Protein AF-A0A354UBB1-F1 (afdb_monomer_lite)

Radius of gyration: 15.91 Å; chains: 1; bounding box: 36×26×42 Å

Secondary structure (DSSP, 8-state):
-HHHHHHTT-----HHHHHHHHHHHHHHHHHGGGEEEE-TTSSTT-TT-EEEEEEE-HHHHHHHHHHHHHHHHHTT-GGGGG--

Sequence (84 aa):
MRRTAEETDVPLIDLNAMTTDWLNRIGAEVSAEYFMHVSPGVYPDWKEGAADDTHFREKGARLIAGMIAEDAKRRRLPLAECFR

Structure (mmCIF, N/CA/C/O backbone):
data_AF-A0A354UBB1-F1
#
_entry.id   AF-A0A354UBB1-F1
#
loop_
_atom_site.group_PDB
_atom_site.id
_atom_site.type_symbol
_atom_site.label_atom_id
_atom_site.label_alt_id
_atom_site.label_comp_id
_atom_site.label_asym_id
_atom_site.label_entity_id
_atom_site.label_seq_id
_atom_site.pdbx_PDB_ins_code
_atom_site.Cartn_x
_atom_site.Cartn_y
_atom_site.Cartn_z
_atom_site.occupancy
_atom_site.B_iso_or_equiv
_atom_site.auth_seq_id
_atom_site.auth_comp_id
_atom_site.auth_asym_id
_atom_site.auth_atom_id
_atom_site.pdbx_PDB_model_num
ATOM 1 N N . MET A 1 1 ? 2.051 -4.188 14.727 1.00 92.75 1 MET A N 1
ATOM 2 C CA . MET A 1 1 ? 0.811 -3.507 14.292 1.00 92.75 1 MET A CA 1
ATOM 3 C C . MET A 1 1 ? -0.441 -4.206 14.801 1.00 92.75 1 MET A C 1
ATOM 5 O O . MET A 1 1 ? -1.069 -3.620 15.663 1.00 92.75 1 MET A O 1
ATOM 9 N N . ARG A 1 2 ? -0.771 -5.445 14.386 1.00 97.75 2 ARG A N 1
ATOM 10 C CA . ARG A 1 2 ? -1.959 -6.183 14.892 1.00 97.75 2 ARG A CA 1
ATOM 11 C C . ARG A 1 2 ? -2.085 -6.202 16.417 1.00 97.75 2 ARG A C 1
ATOM 13 O O . ARG A 1 2 ? -3.052 -5.678 16.943 1.00 97.75 2 ARG A O 1
ATOM 20 N N . ARG A 1 3 ? -1.058 -6.717 17.100 1.00 98.31 3 ARG A N 1
ATOM 21 C CA . ARG A 1 3 ? -1.014 -6.782 18.567 1.00 98.31 3 ARG A CA 1
ATOM 22 C C . ARG A 1 3 ? -1.219 -5.415 19.227 1.00 98.31 3 ARG A C 1
ATOM 24 O O . ARG A 1 3 ? -2.031 -5.293 20.123 1.00 98.31 3 ARG A O 1
ATOM 31 N N . THR A 1 4 ? -0.516 -4.387 18.757 1.00 98.31 4 THR A N 1
ATOM 32 C CA . THR A 1 4 ? -0.653 -3.024 19.290 1.00 98.31 4 THR A CA 1
ATOM 33 C C . THR A 1 4 ? -2.071 -2.491 19.119 1.00 98.31 4 THR A C 1
ATOM 35 O O . THR A 1 4 ? -2.606 -1.921 20.054 1.00 98.31 4 THR A O 1
ATOM 38 N N . ALA A 1 5 ? -2.686 -2.697 17.950 1.00 98.00 5 ALA A N 1
ATOM 39 C CA . ALA A 1 5 ? -4.044 -2.231 17.691 1.00 98.00 5 ALA A CA 1
ATOM 40 C C . ALA A 1 5 ? -5.076 -2.890 18.619 1.00 98.00 5 ALA A C 1
ATOM 42 O O . ALA A 1 5 ? -5.986 -2.218 19.092 1.00 98.00 5 ALA A O 1
ATOM 43 N N . GLU A 1 6 ? -4.893 -4.182 18.902 1.00 98.06 6 GLU A N 1
ATOM 44 C CA . GLU A 1 6 ? -5.685 -4.929 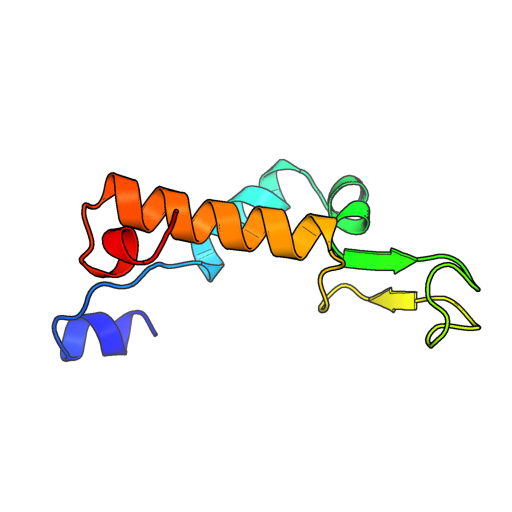19.881 1.00 98.06 6 GLU A CA 1
ATOM 45 C C . GLU A 1 6 ? -5.448 -4.420 21.312 1.00 98.06 6 GLU A C 1
ATOM 47 O O . GLU A 1 6 ? -6.401 -4.102 22.014 1.00 98.06 6 GLU A O 1
ATOM 52 N N . GLU A 1 7 ? -4.185 -4.270 21.727 1.00 98.62 7 GLU A N 1
ATOM 53 C CA . GLU A 1 7 ? -3.813 -3.785 23.066 1.00 98.62 7 GLU A CA 1
ATOM 54 C C . GLU A 1 7 ? -4.300 -2.353 23.346 1.00 98.62 7 GLU A C 1
ATOM 56 O O . GLU A 1 7 ? -4.549 -2.014 24.502 1.00 98.62 7 GLU A O 1
ATOM 61 N N . THR A 1 8 ? -4.432 -1.508 22.318 1.00 98.38 8 THR A N 1
ATOM 62 C CA . THR A 1 8 ? -4.872 -0.110 22.464 1.00 98.38 8 THR A CA 1
ATOM 63 C C . THR A 1 8 ? -6.321 0.138 22.041 1.00 98.38 8 THR A C 1
ATOM 65 O O . THR A 1 8 ? -6.724 1.296 22.012 1.00 98.38 8 THR A O 1
ATOM 68 N N . ASP A 1 9 ? -7.080 -0.902 21.684 1.00 97.31 9 ASP A N 1
ATOM 69 C CA . ASP A 1 9 ? -8.467 -0.812 21.193 1.00 97.31 9 ASP A CA 1
ATOM 70 C C . ASP A 1 9 ? -8.659 0.237 20.076 1.00 97.31 9 ASP A C 1
ATOM 72 O O . ASP A 1 9 ? -9.547 1.090 20.111 1.00 97.31 9 ASP A O 1
ATOM 76 N N . VAL A 1 10 ? -7.778 0.207 19.068 1.00 97.25 10 VAL A N 1
ATOM 77 C CA . VAL A 1 10 ? -7.876 1.094 17.896 1.00 97.25 10 VAL A CA 1
ATOM 78 C C . VAL A 1 10 ? -8.129 0.301 16.614 1.00 97.25 10 VAL A C 1
ATOM 80 O O . VAL A 1 10 ? -7.587 -0.794 16.435 1.00 97.25 10 VAL A O 1
ATOM 83 N N . PRO A 1 11 ? -8.900 0.845 15.654 1.00 96.56 11 PRO A N 1
ATOM 84 C CA . PRO A 1 11 ? -9.093 0.185 14.370 1.00 96.56 11 PRO A CA 1
ATOM 85 C C . PRO A 1 11 ? -7.776 0.010 13.599 1.00 96.56 11 PRO A C 1
ATOM 87 O O . PRO A 1 11 ? -7.054 0.974 13.353 1.00 96.56 11 PRO A O 1
ATOM 90 N N . LEU A 1 12 ? -7.501 -1.211 13.131 1.00 97.31 12 LEU A N 1
ATOM 91 C CA . LEU A 1 12 ? -6.404 -1.502 12.202 1.00 97.31 12 LEU A CA 1
ATOM 92 C C . LEU A 1 12 ? -6.930 -1.679 10.777 1.00 97.31 12 LEU A C 1
ATOM 94 O O . LEU A 1 12 ? -7.739 -2.576 10.547 1.00 97.31 12 LEU A O 1
ATOM 98 N N . ILE A 1 13 ? -6.436 -0.893 9.819 1.00 97.50 13 ILE A N 1
ATOM 99 C CA . ILE A 1 13 ? -6.489 -1.230 8.387 1.00 97.50 13 ILE A CA 1
ATOM 100 C C . ILE A 1 13 ? -5.259 -2.091 8.094 1.00 97.50 13 ILE A C 1
ATOM 102 O O . ILE A 1 13 ? -4.132 -1.595 8.095 1.00 97.50 13 ILE A O 1
ATOM 106 N N . ASP A 1 14 ? -5.460 -3.394 7.901 1.00 97.69 14 ASP A N 1
ATOM 107 C CA . ASP A 1 14 ? -4.360 -4.342 7.721 1.00 97.69 14 ASP A CA 1
ATOM 108 C C . ASP A 1 14 ? -3.893 -4.391 6.265 1.00 97.69 14 ASP A C 1
ATOM 110 O O . ASP A 1 14 ? -4.115 -5.351 5.525 1.00 97.69 14 ASP A O 1
ATOM 114 N N . LEU A 1 15 ? -3.248 -3.302 5.855 1.00 97.44 15 LEU A N 1
ATOM 115 C CA . LEU A 1 15 ? -2.819 -3.121 4.479 1.00 97.44 15 LEU A CA 1
ATOM 116 C C . LEU A 1 15 ? -1.838 -4.208 4.030 1.00 97.44 15 LEU A C 1
ATOM 118 O O . LEU A 1 15 ? -1.873 -4.592 2.872 1.00 97.44 15 LEU A O 1
ATOM 122 N N . ASN A 1 16 ? -1.007 -4.738 4.933 1.00 97.44 16 ASN A N 1
ATOM 123 C CA . ASN A 1 16 ? -0.072 -5.810 4.598 1.00 97.44 16 ASN A CA 1
ATOM 124 C C . ASN A 1 16 ? -0.802 -7.093 4.175 1.00 97.44 16 ASN A C 1
ATOM 126 O O . ASN A 1 16 ? -0.430 -7.688 3.166 1.00 97.44 16 ASN A O 1
ATOM 130 N N . ALA A 1 17 ? -1.852 -7.494 4.897 1.00 98.12 17 ALA A N 1
ATOM 131 C CA . ALA A 1 17 ? -2.662 -8.644 4.499 1.00 98.12 17 ALA A CA 1
ATOM 132 C C . ALA A 1 17 ? -3.367 -8.395 3.159 1.00 98.12 17 ALA A C 1
ATOM 134 O O . ALA A 1 17 ? -3.252 -9.199 2.237 1.00 98.12 17 ALA A O 1
ATOM 135 N N . MET A 1 18 ? -4.029 -7.239 3.029 1.00 98.06 18 MET A N 1
ATOM 136 C CA . MET A 1 18 ? -4.779 -6.877 1.823 1.00 98.06 18 MET A CA 1
ATOM 137 C C . MET A 1 18 ? -3.896 -6.857 0.569 1.00 98.06 18 MET A C 1
ATOM 139 O O . MET A 1 18 ? -4.289 -7.374 -0.478 1.00 98.06 18 MET A O 1
ATOM 143 N N . THR A 1 19 ? -2.700 -6.270 0.660 1.00 97.69 19 THR A N 1
ATOM 144 C CA . THR A 1 19 ? -1.779 -6.203 -0.477 1.00 97.69 19 THR A CA 1
ATOM 145 C C . THR A 1 19 ? -1.119 -7.539 -0.757 1.00 97.69 19 THR A C 1
ATOM 147 O O . THR A 1 19 ? -0.934 -7.856 -1.925 1.00 97.69 19 THR A O 1
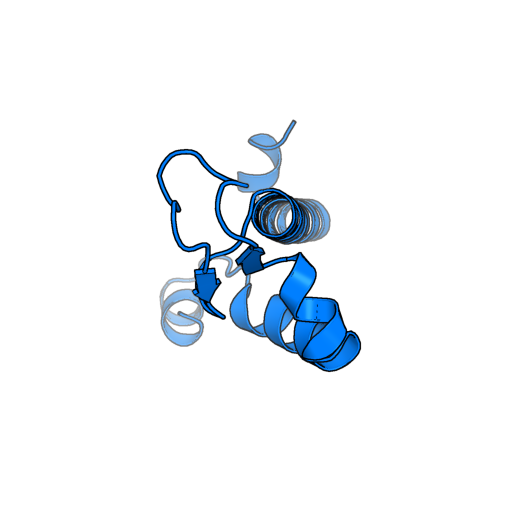ATOM 150 N N . THR A 1 20 ? -0.822 -8.347 0.263 1.00 98.06 20 THR A N 1
ATOM 151 C CA . THR A 1 20 ? -0.291 -9.706 0.071 1.00 98.06 20 THR A CA 1
ATOM 152 C C . THR A 1 20 ? -1.280 -10.575 -0.700 1.00 98.06 20 THR A C 1
ATOM 154 O O . THR A 1 20 ? -0.899 -11.205 -1.684 1.00 98.06 20 THR A O 1
ATOM 157 N N . ASP A 1 21 ? -2.560 -10.558 -0.321 1.00 98.44 21 ASP A N 1
ATOM 158 C CA . ASP A 1 21 ? -3.606 -11.304 -1.028 1.00 98.44 21 ASP A CA 1
ATOM 159 C C . ASP A 1 21 ? -3.756 -10.830 -2.479 1.00 98.44 21 ASP A C 1
ATOM 161 O O . ASP A 1 21 ? -3.845 -11.638 -3.407 1.00 98.44 21 ASP A O 1
ATOM 165 N N . TRP A 1 22 ? -3.739 -9.511 -2.696 1.00 98.25 22 TRP A N 1
ATOM 166 C CA . TRP A 1 22 ? -3.791 -8.934 -4.036 1.00 98.25 22 TRP A CA 1
ATOM 167 C C . TRP A 1 22 ? -2.576 -9.325 -4.890 1.00 98.25 22 TRP A C 1
ATOM 169 O O . TRP A 1 22 ? -2.770 -9.786 -6.015 1.00 98.25 22 TRP A O 1
ATOM 179 N N . LEU A 1 23 ? -1.355 -9.193 -4.360 1.00 98.06 23 LEU A N 1
ATOM 180 C CA . LEU A 1 23 ? -0.107 -9.550 -5.044 1.00 98.06 23 LEU A CA 1
ATOM 181 C C . LEU A 1 23 ? -0.069 -11.037 -5.396 1.00 98.06 23 LEU A C 1
ATOM 183 O O . LEU A 1 23 ? 0.216 -11.384 -6.540 1.00 98.06 23 LEU A O 1
ATOM 187 N N . ASN A 1 24 ? -0.438 -11.910 -4.454 1.00 98.31 24 ASN A N 1
ATOM 188 C CA . ASN A 1 24 ? -0.529 -13.352 -4.690 1.00 98.31 24 ASN A CA 1
ATOM 189 C C . ASN A 1 24 ? -1.530 -13.686 -5.801 1.00 98.31 24 ASN A C 1
ATOM 191 O O . ASN A 1 24 ? -1.292 -14.593 -6.595 1.00 98.31 24 ASN A O 1
ATOM 195 N N . ARG A 1 25 ? -2.643 -12.946 -5.878 1.00 98.38 25 ARG A N 1
ATOM 196 C CA . ARG A 1 25 ? -3.666 -13.153 -6.907 1.00 98.38 25 ARG A CA 1
ATOM 197 C C . ARG A 1 25 ? -3.197 -12.743 -8.302 1.00 98.38 25 ARG A C 1
ATOM 199 O O . ARG A 1 25 ? -3.569 -13.409 -9.264 1.00 98.38 25 ARG A O 1
ATOM 206 N N . ILE A 1 26 ? -2.461 -11.637 -8.430 1.00 97.94 26 ILE A N 1
ATOM 207 C CA . ILE A 1 26 ? -2.037 -11.120 -9.745 1.00 97.94 26 ILE A CA 1
ATOM 208 C C . ILE A 1 26 ? -0.698 -11.699 -10.220 1.00 97.94 26 ILE A C 1
ATOM 210 O O . ILE A 1 26 ? -0.453 -11.742 -11.421 1.00 97.94 26 ILE A O 1
ATOM 214 N N . GLY A 1 27 ? 0.145 -12.171 -9.299 1.00 98.06 27 GLY A N 1
ATOM 215 C CA . GLY A 1 27 ? 1.459 -12.735 -9.597 1.00 98.06 27 GLY A CA 1
ATOM 216 C C . GLY A 1 27 ? 2.540 -11.685 -9.879 1.00 98.06 27 GLY A C 1
ATOM 217 O O . GLY A 1 27 ? 2.260 -10.517 -10.156 1.00 98.06 27 GLY A O 1
ATOM 218 N N . ALA A 1 28 ? 3.802 -12.124 -9.812 1.00 95.75 28 ALA A N 1
ATOM 219 C CA . ALA A 1 28 ? 4.977 -11.254 -9.886 1.00 95.75 28 ALA A CA 1
ATOM 220 C C . ALA A 1 28 ? 5.052 -10.452 -11.198 1.00 95.75 28 ALA A C 1
ATOM 222 O O . ALA A 1 28 ? 5.228 -9.236 -11.166 1.00 95.75 28 ALA A O 1
ATOM 223 N N . GLU A 1 29 ? 4.844 -11.114 -12.339 1.00 96.19 29 GLU A N 1
ATOM 224 C CA . GLU A 1 29 ? 4.949 -10.490 -13.664 1.00 96.19 29 GLU A CA 1
ATOM 225 C C . GLU A 1 29 ? 3.956 -9.335 -13.842 1.00 96.19 29 GLU A C 1
ATOM 227 O O . GLU A 1 29 ? 4.347 -8.232 -14.218 1.00 96.19 29 GLU A O 1
ATOM 232 N N . VAL A 1 30 ? 2.684 -9.551 -13.491 1.00 97.69 30 VAL A N 1
ATOM 233 C CA . VAL A 1 30 ? 1.668 -8.492 -13.547 1.00 97.69 30 VAL A CA 1
ATOM 234 C C . VAL A 1 30 ? 1.951 -7.428 -12.494 1.00 97.69 30 VAL A C 1
ATOM 236 O O . VAL A 1 30 ? 1.780 -6.246 -12.765 1.00 97.69 30 VAL A O 1
ATOM 239 N N . SER A 1 31 ? 2.403 -7.811 -11.297 1.00 97.75 31 SER A N 1
ATOM 240 C CA . SER A 1 31 ? 2.645 -6.851 -10.217 1.00 97.75 31 SER A CA 1
ATOM 241 C C . SER A 1 31 ? 3.726 -5.814 -10.542 1.00 97.75 31 SER A C 1
ATOM 243 O O . SER A 1 31 ? 3.605 -4.676 -10.086 1.00 97.75 31 SER A O 1
ATOM 245 N N . ALA A 1 32 ? 4.709 -6.144 -11.391 1.00 96.94 32 ALA A N 1
ATOM 246 C CA . ALA A 1 32 ? 5.796 -5.240 -11.774 1.00 96.94 32 ALA A CA 1
ATOM 247 C C . ALA A 1 32 ? 5.291 -3.897 -12.339 1.00 96.94 32 ALA A C 1
ATOM 249 O O . ALA A 1 32 ? 5.903 -2.857 -12.105 1.00 96.94 32 ALA A O 1
ATOM 250 N N . GLU A 1 33 ? 4.123 -3.868 -12.995 1.00 96.38 33 GLU A N 1
ATOM 251 C CA . GLU A 1 33 ? 3.550 -2.627 -13.536 1.00 96.38 33 GLU A CA 1
ATOM 252 C C . GLU A 1 33 ? 3.091 -1.619 -12.462 1.00 96.38 33 GLU A C 1
ATOM 254 O O . GLU A 1 33 ? 2.806 -0.462 -12.785 1.00 96.38 33 GLU A O 1
ATOM 259 N N . TYR A 1 34 ? 2.966 -2.049 -11.202 1.00 98.00 34 TYR A N 1
ATOM 260 C CA . TYR A 1 34 ? 2.563 -1.213 -10.066 1.00 98.00 34 TYR A CA 1
ATOM 261 C C . TYR A 1 34 ? 3.763 -0.693 -9.269 1.00 98.00 34 TYR A C 1
ATOM 263 O O . TYR A 1 34 ? 3.634 0.308 -8.558 1.00 98.00 34 TYR A O 1
ATOM 271 N N . PHE A 1 35 ? 4.924 -1.323 -9.418 1.00 97.75 35 PHE A N 1
ATOM 272 C CA . PHE A 1 35 ? 6.163 -0.949 -8.752 1.00 97.75 35 PHE A CA 1
ATOM 273 C C . PHE A 1 35 ? 7.078 -0.123 -9.665 1.00 97.75 35 PHE A C 1
ATOM 275 O O . PHE A 1 35 ? 6.759 0.142 -10.828 1.00 97.75 35 PHE A O 1
ATOM 282 N N . MET A 1 36 ? 8.204 0.340 -9.130 1.00 96.31 36 MET A N 1
ATOM 283 C CA . MET A 1 36 ? 9.226 1.107 -9.841 1.00 96.31 36 MET A CA 1
ATOM 284 C C . MET A 1 36 ? 10.085 0.192 -10.729 1.00 96.31 36 MET A C 1
ATOM 286 O O . MET A 1 36 ? 11.310 0.205 -10.681 1.00 96.31 36 MET A O 1
ATOM 290 N N . HIS A 1 37 ? 9.420 -0.583 -11.586 1.00 95.81 37 HIS A N 1
ATOM 291 C CA . HIS A 1 37 ? 10.013 -1.261 -12.735 1.00 95.81 37 HIS A CA 1
ATOM 292 C C . HIS A 1 37 ? 9.793 -0.387 -13.962 1.00 95.81 37 HIS A C 1
ATOM 294 O O . HIS A 1 37 ? 8.738 -0.417 -14.600 1.00 95.81 37 HIS A O 1
ATOM 300 N N . VAL A 1 38 ? 10.761 0.476 -14.247 1.00 93.56 38 VAL A N 1
ATOM 301 C CA . VAL A 1 38 ? 10.657 1.482 -15.304 1.00 93.56 38 VAL A CA 1
ATOM 302 C C . VAL A 1 38 ? 11.907 1.506 -16.159 1.00 93.56 38 VAL A C 1
ATOM 304 O O . VAL A 1 38 ? 13.026 1.377 -15.671 1.00 93.56 38 VAL A O 1
ATOM 307 N N . SER A 1 39 ? 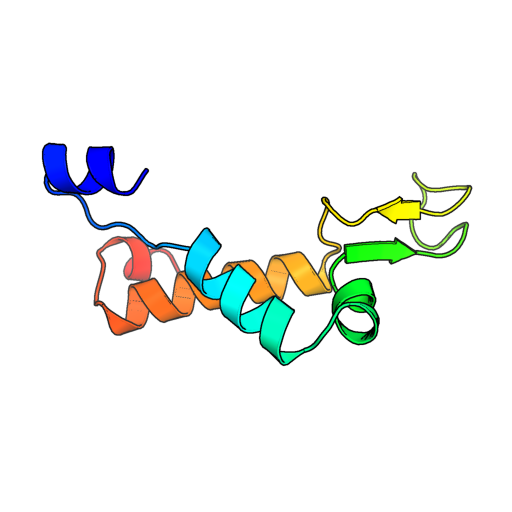11.717 1.706 -17.458 1.00 93.56 39 SER A N 1
ATOM 308 C CA . SER A 1 39 ? 12.826 1.872 -18.390 1.00 93.56 39 SER A CA 1
ATOM 309 C C . SER A 1 39 ? 13.579 3.195 -18.153 1.00 93.56 39 SER A C 1
ATOM 311 O O . SER A 1 39 ? 12.997 4.148 -17.620 1.00 93.56 39 SER A O 1
ATOM 313 N N . PRO A 1 40 ? 14.850 3.282 -18.590 1.00 94.81 40 PRO A N 1
ATOM 314 C CA . PRO A 1 40 ? 15.609 4.529 -18.653 1.00 94.81 40 PRO A CA 1
ATOM 315 C C . PRO A 1 40 ? 14.796 5.713 -19.185 1.00 94.81 40 PRO A C 1
ATOM 317 O O . PRO A 1 40 ? 14.152 5.615 -20.230 1.00 94.81 40 PRO A O 1
ATOM 320 N N . GLY A 1 41 ? 14.835 6.840 -18.472 1.00 89.88 41 GLY A N 1
ATOM 321 C CA . GLY A 1 41 ? 14.244 8.101 -18.930 1.00 89.88 41 GLY A CA 1
ATOM 322 C C . GLY A 1 41 ? 12.725 8.233 -18.767 1.00 89.88 41 GLY A C 1
ATOM 323 O O . GLY A 1 41 ? 12.183 9.272 -19.134 1.00 89.88 41 GLY A O 1
ATOM 324 N N . VAL A 1 42 ? 12.032 7.240 -18.189 1.00 90.19 42 VAL A N 1
ATOM 325 C CA . VAL A 1 42 ? 10.598 7.359 -17.840 1.00 90.19 42 VAL A CA 1
ATOM 326 C C . VAL A 1 42 ? 10.370 8.439 -16.782 1.00 90.19 42 VAL A C 1
ATOM 328 O O . VAL A 1 42 ? 9.415 9.209 -16.878 1.00 90.19 42 VAL A O 1
ATOM 331 N N . TYR A 1 43 ? 11.254 8.509 -15.787 1.00 88.56 43 TYR A N 1
ATOM 332 C CA . TYR A 1 43 ? 11.268 9.573 -14.791 1.00 88.56 43 TYR A CA 1
ATOM 333 C C . TYR A 1 43 ? 12.591 10.341 -14.892 1.00 88.56 43 TYR A C 1
ATOM 335 O O . TYR A 1 43 ? 13.635 9.695 -15.010 1.00 88.56 43 TYR A O 1
ATOM 343 N N . PRO A 1 44 ? 12.582 11.690 -14.824 1.00 86.56 44 PRO A N 1
ATOM 344 C CA . PRO A 1 44 ? 13.794 12.505 -14.977 1.00 86.56 44 PRO A CA 1
ATOM 345 C C . PRO A 1 44 ? 14.931 12.116 -14.023 1.00 86.56 44 PRO A C 1
ATOM 347 O O . PRO A 1 44 ? 16.102 12.156 -14.404 1.00 86.56 44 PRO A O 1
ATOM 350 N N . ASP A 1 45 ? 14.573 11.692 -12.811 1.00 87.50 45 ASP A N 1
ATOM 351 C CA . ASP A 1 45 ? 15.525 11.307 -11.769 1.00 87.50 45 ASP A CA 1
ATOM 352 C C . ASP A 1 45 ? 16.048 9.863 -11.933 1.00 87.50 45 ASP A C 1
ATOM 354 O O . ASP A 1 45 ? 17.106 9.531 -11.402 1.00 87.50 45 ASP A O 1
ATOM 358 N N . TRP A 1 46 ? 15.383 9.021 -12.739 1.00 86.25 46 TRP A N 1
ATOM 359 C CA . TRP A 1 46 ? 15.773 7.628 -13.021 1.00 86.25 46 TRP A CA 1
ATOM 360 C C . TRP A 1 46 ? 16.324 7.477 -14.440 1.00 86.25 46 TRP A C 1
ATOM 362 O O . TRP A 1 46 ? 15.724 6.863 -15.329 1.00 86.25 46 TRP A O 1
ATOM 372 N N . LYS A 1 47 ? 17.517 8.040 -14.649 1.00 89.25 47 LYS A N 1
ATOM 373 C CA . LYS A 1 47 ? 18.205 8.036 -15.951 1.00 89.25 47 LYS A CA 1
ATOM 374 C C . LYS A 1 47 ? 18.498 6.631 -16.474 1.00 89.25 47 LYS A C 1
ATOM 376 O O . LYS A 1 47 ? 18.383 6.412 -17.671 1.00 89.25 47 LYS A O 1
ATOM 381 N N . GLU A 1 48 ? 18.825 5.693 -15.590 1.00 94.12 48 GLU A N 1
ATOM 382 C CA . GLU A 1 48 ? 19.103 4.288 -15.928 1.00 94.12 48 GLU A CA 1
ATOM 383 C C . GLU A 1 48 ? 17.862 3.386 -15.800 1.00 94.12 48 GLU A C 1
ATOM 385 O O . GLU A 1 48 ? 17.928 2.189 -16.067 1.00 94.12 48 GLU A O 1
ATOM 390 N N . GLY A 1 49 ? 16.710 3.957 -15.436 1.00 93.56 49 GLY A N 1
ATOM 391 C CA . GLY A 1 49 ? 15.516 3.194 -15.086 1.00 93.56 49 GLY A CA 1
ATOM 392 C C . GLY A 1 49 ? 15.603 2.617 -13.673 1.00 93.56 49 GLY A C 1
ATOM 393 O O . GLY A 1 49 ? 16.428 3.044 -12.864 1.00 93.56 49 GLY A O 1
ATOM 394 N N . ALA A 1 50 ? 14.718 1.675 -13.364 1.00 94.56 50 ALA A N 1
ATOM 395 C CA . ALA A 1 50 ? 14.711 0.933 -12.108 1.00 94.56 50 ALA A CA 1
ATOM 396 C C . ALA A 1 50 ? 14.058 -0.443 -12.290 1.00 94.56 50 ALA A C 1
ATOM 398 O O . ALA A 1 50 ? 13.194 -0.619 -13.149 1.00 94.56 50 ALA A O 1
ATOM 399 N N . ALA A 1 51 ? 14.477 -1.395 -11.459 1.00 95.19 51 ALA A N 1
ATOM 400 C CA . ALA A 1 51 ? 13.833 -2.685 -11.242 1.00 95.19 51 ALA A CA 1
ATOM 401 C C . ALA A 1 51 ? 13.716 -2.868 -9.726 1.00 95.19 51 ALA A C 1
ATOM 403 O O . ALA A 1 51 ? 14.634 -3.359 -9.070 1.00 95.19 51 ALA A O 1
ATOM 404 N N . ASP A 1 52 ? 12.640 -2.331 -9.163 1.00 95.38 52 ASP A N 1
ATOM 405 C CA . ASP A 1 52 ? 12.474 -2.136 -7.726 1.00 95.38 52 ASP A CA 1
ATOM 406 C C . ASP A 1 52 ? 11.120 -2.687 -7.282 1.00 95.38 52 ASP A C 1
ATOM 408 O O . ASP A 1 52 ? 10.082 -2.173 -7.687 1.00 95.38 52 ASP A O 1
ATOM 412 N N . ASP A 1 53 ? 11.148 -3.719 -6.437 1.00 96.38 53 ASP A N 1
ATOM 413 C CA . ASP A 1 53 ? 9.972 -4.420 -5.898 1.00 96.38 53 ASP A CA 1
ATOM 414 C C . ASP A 1 53 ? 9.410 -3.797 -4.607 1.00 96.38 53 ASP A C 1
ATOM 416 O O . ASP A 1 53 ? 8.492 -4.339 -3.993 1.00 96.38 53 ASP A O 1
ATOM 420 N N . THR A 1 54 ? 9.975 -2.679 -4.146 1.00 95.94 54 THR A N 1
ATOM 421 C CA . THR A 1 54 ? 9.600 -2.024 -2.884 1.00 95.94 54 THR A CA 1
ATOM 422 C C . THR A 1 54 ? 8.789 -0.761 -3.127 1.00 95.94 54 THR A C 1
ATOM 424 O O . THR A 1 54 ? 7.751 -0.551 -2.494 1.00 95.94 54 THR A O 1
ATOM 427 N N . HIS A 1 55 ? 9.243 0.100 -4.037 1.00 96.12 55 HIS A N 1
ATOM 428 C CA . HIS A 1 55 ? 8.604 1.394 -4.260 1.00 96.12 55 HIS A CA 1
ATOM 429 C C . HIS A 1 55 ? 7.505 1.292 -5.316 1.00 96.12 55 HIS A C 1
ATOM 431 O O . HIS A 1 55 ? 7.735 0.852 -6.438 1.00 96.12 55 HIS A O 1
ATOM 437 N N . PHE A 1 56 ? 6.296 1.744 -4.981 1.00 97.06 56 PHE A N 1
ATOM 438 C CA . PHE A 1 56 ? 5.222 1.868 -5.961 1.00 97.06 56 PHE A CA 1
ATOM 439 C C . PHE A 1 56 ? 5.455 3.062 -6.888 1.00 97.06 56 PHE A C 1
ATOM 441 O O . PHE A 1 56 ? 5.793 4.155 -6.430 1.00 97.06 56 PHE A O 1
ATOM 448 N N . ARG A 1 57 ? 5.162 2.894 -8.180 1.00 95.31 57 ARG A N 1
ATOM 449 C CA . ARG A 1 57 ? 4.935 4.041 -9.075 1.00 95.31 57 ARG A CA 1
ATOM 450 C C . ARG A 1 57 ? 3.527 4.601 -8.865 1.00 95.31 57 ARG A C 1
ATOM 452 O O . ARG A 1 57 ? 2.719 4.004 -8.156 1.00 95.31 57 ARG A O 1
ATOM 459 N N . GLU A 1 58 ? 3.184 5.709 -9.527 1.00 95.69 58 GLU A N 1
ATOM 460 C CA . GLU A 1 58 ? 1.876 6.375 -9.353 1.00 95.69 58 GLU A CA 1
ATOM 461 C C . GLU A 1 58 ? 0.681 5.407 -9.450 1.00 95.69 58 GLU A C 1
ATOM 463 O O . GLU A 1 58 ? -0.241 5.466 -8.635 1.00 95.69 58 GLU A O 1
ATOM 468 N N . LYS A 1 59 ? 0.721 4.475 -10.414 1.00 96.75 59 LYS A N 1
ATOM 469 C CA . LYS A 1 59 ? -0.311 3.445 -10.599 1.00 96.75 59 LYS A CA 1
ATOM 470 C C . LYS A 1 59 ? -0.487 2.573 -9.347 1.00 96.75 59 LYS A C 1
ATOM 472 O O . LYS A 1 59 ? -1.616 2.402 -8.890 1.00 96.75 59 LYS A O 1
ATOM 477 N N . GLY A 1 60 ? 0.606 2.062 -8.776 1.00 98.00 60 GLY A N 1
ATOM 478 C CA . GLY A 1 60 ? 0.587 1.294 -7.529 1.00 98.00 60 GLY A CA 1
ATOM 479 C C . GLY A 1 60 ? 0.133 2.133 -6.345 1.00 98.00 60 GLY A C 1
ATOM 480 O O . GLY A 1 60 ? -0.804 1.753 -5.651 1.00 98.00 60 GLY A O 1
ATOM 481 N N . ALA A 1 61 ? 0.703 3.326 -6.171 1.00 98.25 61 ALA A N 1
ATOM 482 C CA . ALA A 1 61 ? 0.363 4.210 -5.060 1.00 98.25 61 ALA A CA 1
ATOM 483 C C . ALA A 1 61 ? -1.135 4.568 -5.035 1.00 98.25 61 ALA A C 1
ATOM 485 O O . ALA A 1 61 ? -1.763 4.531 -3.976 1.00 98.25 61 ALA A O 1
ATOM 486 N N . ARG A 1 62 ? -1.738 4.845 -6.202 1.00 98.12 62 ARG A N 1
ATOM 487 C CA . ARG A 1 62 ? -3.178 5.126 -6.313 1.00 98.12 62 ARG A CA 1
ATOM 488 C C . ARG A 1 62 ? -4.037 3.900 -5.984 1.00 98.12 62 ARG A C 1
ATOM 490 O O . ARG A 1 62 ? -5.059 4.055 -5.320 1.00 98.12 62 ARG A O 1
ATOM 497 N N . LEU A 1 63 ? -3.630 2.702 -6.409 1.00 98.00 63 LEU A N 1
ATOM 498 C CA . LEU A 1 63 ? -4.330 1.456 -6.074 1.00 98.00 63 LEU A CA 1
ATOM 499 C C . LEU A 1 63 ? -4.304 1.188 -4.563 1.00 98.00 63 LEU A C 1
ATOM 501 O O . LEU A 1 63 ? -5.350 0.934 -3.969 1.00 98.00 63 LEU A O 1
ATOM 505 N N . ILE A 1 64 ? -3.137 1.332 -3.931 1.00 98.19 64 ILE A N 1
ATOM 506 C CA . ILE A 1 64 ? -2.971 1.177 -2.482 1.00 98.19 64 ILE A CA 1
ATOM 507 C C . ILE A 1 64 ? -3.813 2.199 -1.709 1.00 98.19 64 ILE A C 1
ATOM 509 O O . ILE A 1 64 ? -4.524 1.832 -0.774 1.00 98.19 64 ILE A O 1
ATOM 513 N N . ALA A 1 65 ? -3.797 3.470 -2.122 1.00 97.50 65 ALA A N 1
ATOM 514 C CA . ALA A 1 65 ? -4.644 4.500 -1.522 1.00 97.50 65 ALA A CA 1
ATOM 515 C C . ALA A 1 65 ? -6.142 4.164 -1.652 1.00 97.50 65 ALA A C 1
ATOM 517 O O . ALA A 1 65 ? -6.903 4.357 -0.703 1.00 97.50 65 ALA A O 1
ATOM 518 N N . GLY A 1 66 ? -6.556 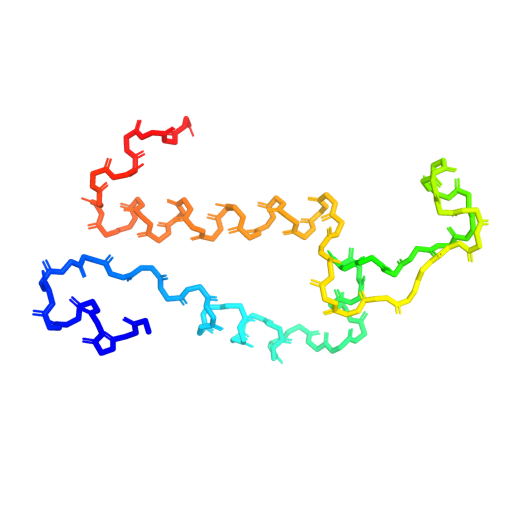3.610 -2.797 1.00 96.75 66 GLY A N 1
ATOM 519 C CA . GLY A 1 66 ? -7.917 3.124 -3.023 1.00 96.75 66 GLY A CA 1
ATOM 520 C C . GLY A 1 66 ? -8.3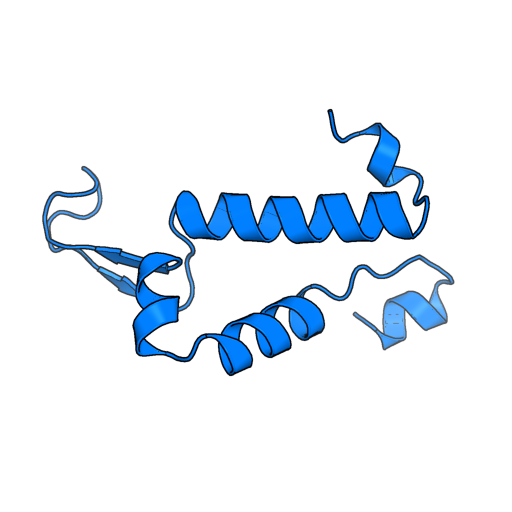16 2.006 -2.058 1.00 96.75 66 GLY A C 1
ATOM 521 O O . GLY A 1 66 ? -9.376 2.094 -1.445 1.00 96.75 66 GLY A O 1
ATOM 522 N N . MET A 1 67 ? -7.446 1.011 -1.853 1.00 97.62 67 MET A N 1
ATOM 523 C CA . MET A 1 67 ? -7.677 -0.083 -0.897 1.00 97.62 67 MET A CA 1
ATOM 524 C C . MET A 1 67 ? -7.908 0.433 0.530 1.00 97.62 67 MET A C 1
ATOM 526 O O . MET A 1 67 ? -8.830 -0.016 1.209 1.00 97.62 67 MET A O 1
ATOM 530 N N . ILE A 1 68 ? -7.103 1.405 0.974 1.00 97.62 68 ILE A N 1
ATOM 531 C CA . ILE A 1 68 ? -7.253 2.037 2.295 1.00 97.62 68 ILE A CA 1
ATOM 532 C C . ILE A 1 68 ? -8.604 2.755 2.396 1.00 97.62 68 ILE A C 1
ATOM 534 O O . ILE A 1 68 ? -9.336 2.568 3.371 1.00 97.62 68 ILE A O 1
ATOM 538 N N . ALA A 1 69 ? -8.939 3.571 1.393 1.00 97.31 69 ALA A N 1
ATOM 539 C CA . ALA A 1 69 ? -10.177 4.341 1.383 1.00 97.31 69 ALA A CA 1
ATOM 540 C C . ALA A 1 69 ? -11.418 3.437 1.367 1.00 97.31 69 ALA A C 1
ATOM 542 O O . ALA A 1 69 ? -12.397 3.718 2.062 1.00 97.31 69 ALA A O 1
ATOM 543 N N . GLU A 1 70 ? -11.375 2.343 0.609 1.00 96.31 70 GLU A N 1
ATOM 544 C CA . GLU A 1 70 ? -12.458 1.366 0.532 1.00 96.31 70 GLU A CA 1
ATOM 545 C C . GLU A 1 70 ? -12.652 0.618 1.856 1.00 96.31 70 GLU A C 1
ATOM 547 O O . GLU A 1 70 ? -13.783 0.549 2.344 1.00 96.31 70 GLU A O 1
ATOM 552 N N . ASP A 1 71 ? -11.579 0.124 2.490 1.00 97.06 71 ASP A N 1
ATOM 553 C CA . ASP A 1 71 ? -11.694 -0.565 3.783 1.00 97.06 71 ASP A CA 1
ATOM 554 C C . ASP A 1 71 ? -12.244 0.364 4.872 1.00 97.06 71 ASP A C 1
ATOM 556 O O . ASP A 1 71 ? -13.163 -0.008 5.609 1.00 97.06 71 ASP A O 1
ATOM 560 N N . ALA A 1 72 ? -11.749 1.605 4.918 1.00 97.56 72 ALA A N 1
ATOM 561 C CA . ALA A 1 72 ? -12.233 2.615 5.848 1.00 97.56 72 ALA A CA 1
ATOM 562 C C . ALA A 1 72 ? -13.724 2.923 5.646 1.00 97.56 72 ALA A C 1
ATOM 564 O O . ALA A 1 72 ? -14.477 2.938 6.624 1.00 97.56 72 ALA A O 1
ATOM 565 N N . LYS A 1 73 ? -14.171 3.122 4.394 1.00 96.62 73 LYS A N 1
ATOM 566 C CA . LYS A 1 73 ? -15.587 3.364 4.059 1.00 96.62 73 LYS A CA 1
ATOM 567 C C . LYS A 1 73 ? -16.457 2.158 4.423 1.00 96.62 73 LYS A C 1
ATOM 569 O O . LYS A 1 73 ? -17.474 2.322 5.096 1.00 96.62 73 LYS A O 1
ATOM 574 N N . ARG A 1 74 ? -16.038 0.941 4.055 1.00 96.31 74 ARG A N 1
ATOM 575 C CA . ARG A 1 74 ? -16.753 -0.317 4.345 1.00 96.31 74 ARG A CA 1
ATOM 576 C C . ARG A 1 74 ? -16.983 -0.519 5.841 1.00 96.31 74 ARG A C 1
ATOM 578 O O . ARG A 1 74 ? -18.060 -0.948 6.249 1.00 96.31 74 ARG A O 1
ATOM 585 N N . ARG A 1 75 ? -15.979 -0.192 6.654 1.00 96.50 75 ARG A N 1
ATOM 586 C CA . ARG A 1 75 ? -16.013 -0.336 8.116 1.00 96.50 75 ARG A CA 1
ATOM 587 C C . ARG A 1 75 ? -16.546 0.897 8.842 1.00 96.50 75 ARG A C 1
ATOM 589 O O . ARG A 1 75 ? -16.631 0.865 10.064 1.00 96.50 75 ARG A O 1
ATOM 596 N N . ARG A 1 76 ? -16.915 1.954 8.107 1.00 96.19 76 ARG A N 1
ATOM 597 C CA . ARG A 1 76 ? -17.399 3.236 8.645 1.00 96.19 76 ARG A CA 1
ATOM 598 C C . ARG A 1 76 ? -16.433 3.837 9.675 1.00 96.19 76 ARG A C 1
ATOM 600 O O . ARG A 1 76 ? -16.855 4.324 10.719 1.00 96.19 76 ARG A O 1
ATOM 607 N N . LEU A 1 77 ? -15.130 3.761 9.401 1.00 96.75 77 LEU A N 1
ATOM 608 C CA . LEU A 1 77 ? -14.117 4.367 10.267 1.00 96.75 77 LEU A CA 1
ATOM 609 C C . LEU A 1 77 ? -14.201 5.898 10.171 1.00 96.75 77 LEU A C 1
ATOM 611 O O . LEU A 1 77 ? -14.423 6.395 9.068 1.00 96.75 77 LEU A O 1
ATOM 615 N N . PRO A 1 78 ? -13.926 6.657 11.250 1.00 95.38 78 PRO A N 1
ATOM 616 C CA . PRO A 1 78 ? -13.913 8.124 11.197 1.00 95.38 78 PRO A CA 1
ATOM 617 C C . PRO A 1 78 ? -13.000 8.687 10.097 1.00 95.38 78 PRO A C 1
ATOM 619 O O . PRO A 1 78 ? -13.334 9.663 9.436 1.00 95.38 78 PRO A O 1
ATOM 622 N N . LEU A 1 79 ? -11.878 8.010 9.817 1.00 94.75 79 LEU A N 1
ATOM 623 C CA . LEU A 1 79 ? -10.957 8.371 8.732 1.00 94.75 79 LEU A CA 1
ATOM 624 C C . LEU A 1 79 ? -11.633 8.416 7.346 1.00 94.75 79 LEU A C 1
ATOM 626 O O . LEU A 1 79 ? -11.162 9.128 6.463 1.00 94.75 79 LEU A O 1
ATOM 630 N N . ALA A 1 80 ? -12.736 7.689 7.144 1.00 95.94 80 ALA A N 1
ATOM 631 C CA . ALA A 1 80 ? -13.468 7.684 5.881 1.00 95.94 80 ALA A CA 1
ATOM 632 C C . ALA A 1 80 ? -14.008 9.071 5.494 1.00 95.94 80 ALA A C 1
ATOM 634 O O . ALA A 1 80 ? -14.147 9.348 4.305 1.00 95.94 80 ALA A O 1
ATOM 635 N N . GLU A 1 81 ? -14.259 9.946 6.471 1.00 94.81 81 GLU A N 1
ATOM 636 C CA . GLU A 1 81 ? -14.718 11.326 6.256 1.00 94.81 81 GLU A CA 1
ATOM 637 C C . GLU A 1 81 ? -13.632 12.222 5.641 1.00 94.81 81 GLU A C 1
ATOM 639 O O . GLU A 1 81 ? -13.933 13.248 5.034 1.00 94.81 81 GLU A O 1
ATOM 644 N N . CYS A 1 82 ? -12.358 11.833 5.756 1.00 94.00 82 CYS A N 1
ATOM 645 C CA . CYS A 1 82 ? -11.241 12.552 5.147 1.00 94.00 82 CYS A CA 1
ATOM 646 C C . CYS A 1 82 ? -11.077 12.249 3.649 1.00 94.00 82 CYS A C 1
ATOM 648 O O . CYS A 1 82 ? -10.332 12.949 2.957 1.00 94.00 82 CYS A O 1
ATOM 650 N N . PHE A 1 83 ? -11.733 11.205 3.138 1.00 88.12 83 PHE A N 1
ATOM 651 C CA . PHE A 1 83 ? -11.646 10.810 1.737 1.00 88.12 83 PHE A CA 1
ATOM 652 C C . PHE A 1 83 ? -12.786 11.448 0.945 1.00 88.12 83 PHE A C 1
ATOM 654 O O . PHE A 1 83 ? -13.955 11.274 1.281 1.00 88.12 83 PHE A O 1
ATOM 661 N N . ARG A 1 84 ? -12.433 12.179 -0.116 1.00 71.69 84 ARG A N 1
ATOM 662 C CA . ARG A 1 84 ? -13.408 12.742 -1.059 1.00 71.69 84 ARG A CA 1
ATOM 663 C C . ARG A 1 84 ? -14.038 11.659 -1.937 1.00 71.69 84 ARG A C 1
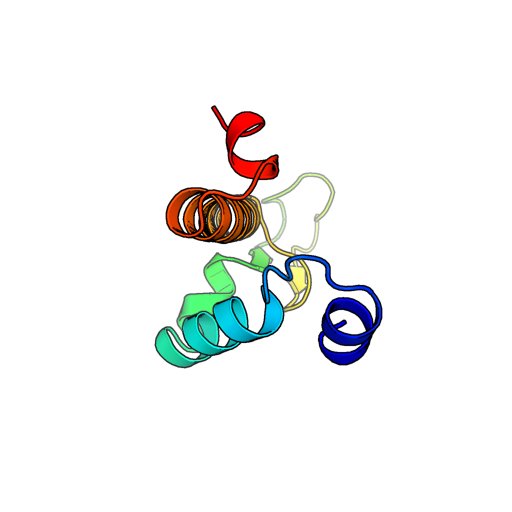ATOM 665 O O . ARG A 1 84 ? -13.428 10.575 -2.108 1.00 71.69 84 ARG A O 1
#

Foldseek 3Di:
DVVVCVVVVHDDPPLVVVVVVVCVVCDDVSCQQQAQQFDAPPDPVRNRGDRDPPHGDPNNVVVSVVSSLVVCVVVVPPCVVVPD

pLDDT: mean 95.69, std 3.89, range [71.69, 98.62]